Protein AF-A0A7T5JEF9-F1 (afdb_monomer_lite)

Structure (mmCIF, N/CA/C/O backbone):
data_AF-A0A7T5JEF9-F1
#
_entry.id   AF-A0A7T5JEF9-F1
#
loop_
_atom_site.group_PDB
_atom_site.id
_atom_site.type_symbol
_atom_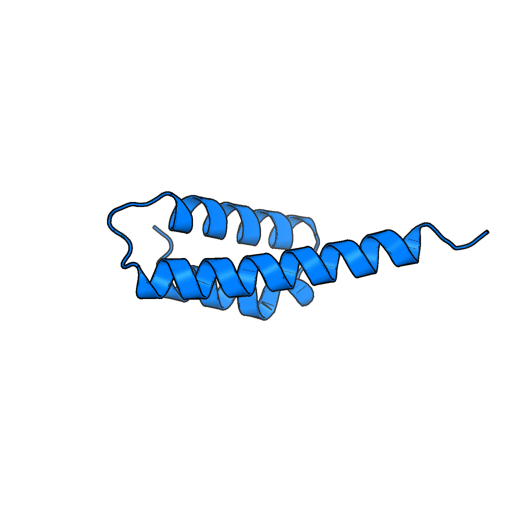site.label_atom_id
_atom_site.label_alt_id
_atom_site.label_comp_id
_atom_site.label_asym_id
_atom_site.label_entity_id
_atom_site.label_seq_id
_atom_site.pdbx_PDB_ins_code
_atom_site.Cartn_x
_atom_site.Cartn_y
_atom_site.Cartn_z
_atom_site.occupancy
_atom_site.B_iso_or_equiv
_atom_site.auth_seq_id
_atom_site.auth_comp_id
_atom_site.auth_asym_id
_atom_site.auth_atom_id
_atom_site.pdbx_PDB_model_num
ATOM 1 N N . MET A 1 1 ? 6.954 -6.895 14.124 1.00 70.00 1 MET A N 1
ATOM 2 C CA . MET A 1 1 ? 5.640 -6.619 13.515 1.00 70.00 1 MET A CA 1
ATOM 3 C C . MET A 1 1 ? 5.719 -5.241 12.905 1.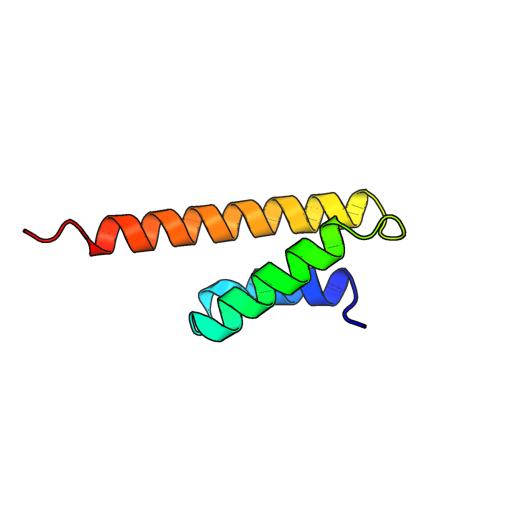00 70.00 1 MET A C 1
ATOM 5 O O . MET A 1 1 ? 6.083 -4.318 13.625 1.00 70.00 1 MET A O 1
ATOM 9 N N . THR A 1 2 ? 5.467 -5.132 11.605 1.00 88.06 2 THR A N 1
ATOM 10 C CA . THR A 1 2 ? 5.346 -3.860 10.886 1.00 88.06 2 THR A CA 1
ATOM 11 C C . THR A 1 2 ?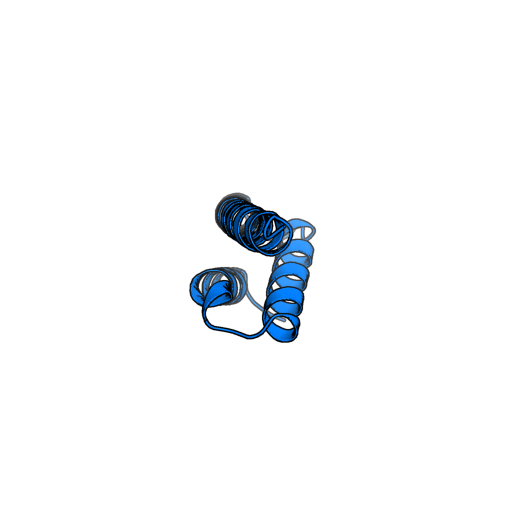 4.104 -3.125 11.378 1.00 88.06 2 THR A C 1
ATOM 13 O O . THR A 1 2 ? 3.057 -3.723 11.609 1.00 88.06 2 THR A O 1
ATOM 16 N N . THR A 1 3 ? 4.224 -1.825 11.605 1.00 96.94 3 THR A N 1
ATOM 17 C CA . THR A 1 3 ? 3.136 -0.970 12.085 1.00 96.94 3 THR A CA 1
ATOM 18 C C . THR A 1 3 ? 2.333 -0.398 10.911 1.00 96.94 3 THR A C 1
ATOM 20 O O . THR A 1 3 ? 2.874 -0.249 9.814 1.00 96.94 3 THR A O 1
ATOM 23 N N . PRO A 1 4 ? 1.073 0.037 11.115 1.00 97.69 4 PRO A N 1
ATOM 24 C CA . PRO A 1 4 ? 0.291 0.669 10.047 1.00 97.69 4 PRO A CA 1
ATOM 25 C C . PRO A 1 4 ? 0.980 1.889 9.414 1.00 97.69 4 PRO A C 1
ATOM 27 O O . PRO A 1 4 ? 0.800 2.180 8.234 1.00 97.69 4 PRO A O 1
ATOM 30 N N . ARG A 1 5 ? 1.785 2.612 10.205 1.00 98.06 5 ARG A N 1
ATOM 31 C CA . ARG A 1 5 ? 2.554 3.768 9.737 1.00 98.06 5 ARG A CA 1
ATOM 32 C C . ARG A 1 5 ? 3.707 3.357 8.822 1.00 98.06 5 ARG A C 1
ATOM 34 O O . ARG A 1 5 ? 3.936 4.036 7.827 1.00 98.06 5 ARG A O 1
ATOM 41 N N . GLU A 1 6 ? 4.424 2.289 9.164 1.00 98.25 6 GLU A N 1
ATOM 42 C CA . GLU A 1 6 ? 5.517 1.759 8.337 1.00 98.25 6 GLU A CA 1
ATOM 43 C C . GLU A 1 6 ? 4.977 1.233 7.008 1.00 98.25 6 GLU A C 1
ATOM 45 O O . GLU A 1 6 ? 5.473 1.640 5.965 1.00 98.25 6 GLU A O 1
ATOM 50 N N . VAL A 1 7 ? 3.883 0.465 7.035 1.00 98.25 7 VAL A N 1
ATOM 51 C CA . VAL A 1 7 ? 3.207 -0.024 5.819 1.00 98.25 7 VAL A CA 1
ATOM 52 C C . VAL A 1 7 ? 2.785 1.134 4.911 1.00 98.25 7 VAL A C 1
ATOM 54 O O . VAL A 1 7 ? 3.033 1.109 3.707 1.00 98.25 7 VAL A O 1
ATOM 57 N N . LEU A 1 8 ? 2.197 2.197 5.471 1.00 98.06 8 LEU A N 1
ATOM 58 C CA . LEU A 1 8 ? 1.837 3.373 4.676 1.00 98.06 8 LEU A CA 1
ATOM 59 C C . LEU A 1 8 ? 3.074 4.057 4.068 1.00 98.06 8 LEU A C 1
ATOM 61 O O . LEU A 1 8 ? 3.020 4.507 2.926 1.00 98.06 8 LEU A O 1
ATOM 65 N N . SER A 1 9 ? 4.183 4.121 4.809 1.00 98.12 9 SER A N 1
ATOM 66 C CA . SER A 1 9 ? 5.451 4.663 4.310 1.00 98.12 9 SER A CA 1
ATOM 67 C C . SER A 1 9 ? 6.031 3.805 3.184 1.00 98.12 9 SER A C 1
ATOM 69 O O . SER A 1 9 ? 6.492 4.349 2.187 1.00 98.12 9 SER A O 1
ATOM 71 N N . HIS A 1 10 ? 5.983 2.479 3.301 1.00 98.31 10 HIS A N 1
ATOM 72 C CA . HIS A 1 10 ? 6.413 1.559 2.247 1.00 98.31 10 HIS A CA 1
ATOM 73 C C . HIS A 1 10 ? 5.603 1.767 0.965 1.00 98.31 10 HIS A C 1
ATOM 75 O O . HIS A 1 10 ? 6.173 1.969 -0.106 1.00 98.31 10 HIS A O 1
ATOM 81 N N . LEU A 1 11 ? 4.273 1.844 1.082 1.00 98.06 11 LEU A N 1
ATOM 82 C CA . LEU A 1 11 ? 3.399 2.118 -0.057 1.00 98.06 11 LEU A CA 1
ATOM 83 C C . LEU A 1 11 ? 3.641 3.497 -0.692 1.00 98.06 11 LEU A C 1
ATOM 85 O O . LEU A 1 11 ? 3.392 3.666 -1.880 1.00 98.06 11 LEU A O 1
ATOM 89 N N . GLN A 1 12 ? 4.120 4.497 0.056 1.00 97.06 12 GLN A N 1
ATOM 90 C CA . GLN A 1 12 ? 4.472 5.805 -0.512 1.00 97.06 12 GLN A CA 1
ATOM 91 C C . GLN A 1 12 ? 5.660 5.733 -1.475 1.00 97.06 12 GLN A C 1
ATOM 93 O O . GLN A 1 12 ? 5.619 6.431 -2.482 1.00 97.06 12 GLN A O 1
ATOM 98 N N . HIS A 1 13 ? 6.631 4.852 -1.217 1.00 96.31 13 HIS A N 1
ATOM 99 C CA . HIS A 1 13 ? 7.876 4.722 -1.989 1.00 96.31 13 HIS A CA 1
ATOM 100 C C . HIS A 1 13 ? 7.877 3.484 -2.904 1.00 96.31 13 HIS A C 1
ATOM 102 O O . HIS A 1 13 ? 8.921 3.054 -3.385 1.00 96.31 13 HIS A O 1
ATOM 108 N N . ILE A 1 14 ? 6.712 2.870 -3.137 1.00 96.81 14 ILE A N 1
ATOM 109 C CA . ILE A 1 14 ? 6.597 1.605 -3.880 1.00 96.81 14 ILE A CA 1
ATOM 110 C C . ILE A 1 14 ? 7.036 1.704 -5.350 1.00 96.81 14 ILE A C 1
ATOM 112 O O . ILE A 1 14 ? 7.409 0.700 -5.945 1.00 96.81 14 ILE A O 1
ATOM 116 N N . GLU A 1 15 ? 7.011 2.903 -5.930 1.00 92.06 15 GLU A N 1
ATOM 117 C CA . GLU A 1 15 ? 7.460 3.175 -7.305 1.00 92.06 15 GLU A CA 1
ATOM 118 C C . GLU A 1 15 ? 8.978 3.396 -7.401 1.00 92.06 15 GLU A C 1
ATOM 120 O O . GLU A 1 15 ? 9.541 3.387 -8.491 1.00 92.06 15 GLU A O 1
ATOM 125 N N . GLU A 1 16 ? 9.652 3.584 -6.265 1.00 95.31 16 GLU A N 1
ATOM 126 C CA . GLU A 1 16 ? 11.095 3.845 -6.192 1.00 95.31 16 GLU A CA 1
ATOM 127 C C . GLU A 1 16 ? 11.914 2.559 -6.013 1.00 95.31 16 GLU A C 1
ATOM 129 O O . GLU A 1 16 ? 13.146 2.589 -6.034 1.00 95.31 16 GLU A O 1
ATOM 134 N N . VAL A 1 17 ? 11.237 1.428 -5.813 1.00 95.75 17 VAL A N 1
ATOM 135 C CA . VAL A 1 17 ? 11.843 0.121 -5.554 1.00 95.75 17 VAL A CA 1
ATOM 136 C C . VAL A 1 17 ? 11.623 -0.836 -6.723 1.00 95.75 17 VAL A C 1
ATOM 138 O O . VAL A 1 17 ? 10.786 -0.609 -7.595 1.00 95.75 17 VAL A O 1
ATOM 141 N N . ASP A 1 18 ? 12.380 -1.932 -6.750 1.00 95.38 18 ASP A N 1
ATOM 142 C CA . ASP A 1 18 ? 12.192 -2.969 -7.762 1.00 95.38 18 ASP A CA 1
ATOM 143 C C . ASP A 1 18 ? 10.873 -3.747 -7.582 1.00 95.38 18 ASP A C 1
ATOM 145 O O . ASP A 1 18 ? 10.175 -3.653 -6.568 1.00 95.38 18 ASP A O 1
ATOM 149 N N . ALA A 1 19 ? 10.526 -4.549 -8.591 1.00 92.62 19 ALA A N 1
ATOM 150 C CA . ALA A 1 19 ? 9.276 -5.301 -8.613 1.00 92.62 19 ALA A CA 1
ATOM 151 C C . ALA A 1 19 ? 9.141 -6.304 -7.453 1.00 92.62 19 ALA A C 1
ATOM 153 O O . ALA A 1 19 ? 8.024 -6.538 -6.988 1.00 92.62 19 ALA A O 1
ATOM 154 N N . VAL A 1 20 ? 10.252 -6.880 -6.978 1.00 96.44 20 VAL A N 1
ATOM 155 C CA . VAL A 1 20 ? 10.247 -7.861 -5.883 1.00 96.44 20 VAL A CA 1
ATOM 156 C C . VAL A 1 20 ? 9.954 -7.149 -4.569 1.00 96.44 20 VAL A C 1
ATOM 158 O O . VAL A 1 20 ? 9.020 -7.524 -3.865 1.00 96.44 20 VAL A O 1
ATOM 161 N N . GLN A 1 21 ? 10.678 -6.071 -4.274 1.00 97.50 21 GLN A N 1
ATOM 162 C CA . GLN A 1 21 ? 10.451 -5.273 -3.073 1.00 97.50 21 GLN A CA 1
ATOM 163 C C . GLN A 1 21 ? 9.059 -4.625 -3.078 1.00 97.50 21 GLN A C 1
ATOM 165 O O . GLN A 1 21 ? 8.383 -4.580 -2.049 1.00 97.50 21 GLN A O 1
ATOM 170 N N . GLY A 1 22 ? 8.592 -4.183 -4.247 1.00 97.38 22 GLY A N 1
ATOM 171 C CA . GLY A 1 22 ? 7.237 -3.678 -4.418 1.00 97.38 22 GLY A CA 1
ATOM 172 C C . GLY A 1 22 ? 6.169 -4.746 -4.164 1.00 97.38 22 GLY A C 1
ATOM 173 O O . GLY A 1 22 ? 5.115 -4.433 -3.617 1.00 97.38 22 GLY A O 1
ATOM 174 N N . ALA A 1 23 ? 6.405 -6.009 -4.533 1.00 97.12 23 ALA A N 1
ATOM 175 C CA . ALA A 1 23 ? 5.502 -7.111 -4.194 1.00 97.12 23 ALA A CA 1
ATOM 176 C C . ALA A 1 23 ? 5.436 -7.335 -2.675 1.00 97.12 23 ALA A C 1
ATOM 178 O O . ALA A 1 23 ? 4.334 -7.422 -2.134 1.00 97.12 23 ALA A O 1
ATOM 179 N N . THR A 1 24 ? 6.579 -7.300 -1.984 1.00 98.12 24 THR A N 1
ATOM 180 C CA . THR A 1 24 ? 6.642 -7.387 -0.516 1.00 98.12 24 THR A CA 1
ATOM 181 C C . THR A 1 24 ? 5.829 -6.277 0.156 1.00 98.12 24 THR A C 1
ATOM 183 O O . THR A 1 24 ? 5.036 -6.543 1.054 1.00 98.12 24 THR A O 1
ATOM 186 N N . TYR A 1 25 ? 5.938 -5.027 -0.307 1.00 98.25 25 TYR A N 1
ATOM 187 C CA . TYR A 1 25 ? 5.142 -3.922 0.248 1.00 98.25 25 TYR A CA 1
ATOM 188 C C . TYR A 1 25 ? 3.630 -4.100 0.042 1.00 98.25 25 TYR A C 1
ATOM 190 O O . TYR A 1 25 ? 2.836 -3.667 0.879 1.00 98.25 25 TYR A O 1
ATOM 198 N N . ARG A 1 26 ? 3.209 -4.743 -1.057 1.00 98.00 26 ARG A N 1
ATOM 199 C CA . ARG A 1 26 ? 1.792 -5.076 -1.291 1.00 98.00 26 ARG A CA 1
ATOM 200 C C . ARG A 1 26 ? 1.311 -6.187 -0.360 1.00 98.00 26 ARG A C 1
ATOM 202 O O . ARG A 1 26 ? 0.182 -6.095 0.114 1.00 98.00 26 ARG A O 1
ATOM 209 N N . GLU A 1 27 ? 2.144 -7.188 -0.087 1.00 98.06 27 GLU A N 1
ATOM 210 C CA . GLU A 1 27 ? 1.847 -8.268 0.866 1.00 98.06 27 GLU A CA 1
ATOM 211 C C . GLU A 1 27 ? 1.649 -7.710 2.282 1.00 98.06 27 GLU A C 1
ATOM 213 O O . GLU A 1 27 ? 0.586 -7.894 2.872 1.00 98.06 27 GLU A O 1
ATOM 218 N N . GLU A 1 28 ? 2.591 -6.900 2.775 1.00 97.94 28 GLU A N 1
ATOM 219 C CA . GLU A 1 28 ? 2.478 -6.258 4.093 1.00 97.94 28 GLU A CA 1
ATOM 220 C C . GLU A 1 28 ? 1.212 -5.393 4.223 1.00 97.94 28 GLU A C 1
ATOM 222 O O . GLU A 1 28 ? 0.577 -5.335 5.280 1.00 97.94 28 GLU A O 1
ATOM 227 N N . ALA A 1 29 ? 0.825 -4.712 3.140 1.00 98.38 29 ALA A N 1
ATOM 228 C CA . ALA A 1 29 ? -0.408 -3.942 3.103 1.00 98.38 29 ALA A CA 1
ATOM 229 C C . ALA A 1 29 ? -1.652 -4.832 3.189 1.00 98.38 29 ALA A C 1
ATOM 231 O O . ALA A 1 29 ? -2.586 -4.485 3.910 1.00 98.38 29 ALA A O 1
ATOM 232 N N . GLN A 1 30 ? -1.674 -5.971 2.495 1.00 98.19 30 GLN A N 1
ATOM 233 C CA . GLN A 1 30 ? -2.785 -6.922 2.565 1.00 98.19 30 GLN A CA 1
ATOM 234 C C . GLN A 1 30 ? -2.927 -7.530 3.964 1.00 98.19 30 GLN A C 1
ATOM 236 O O . GLN A 1 30 ? -4.041 -7.555 4.492 1.00 98.19 30 GLN A O 1
ATOM 241 N N . ASP A 1 31 ? -1.818 -7.907 4.600 1.00 97.94 31 ASP A N 1
ATOM 242 C CA . ASP A 1 31 ? -1.811 -8.407 5.978 1.00 97.94 31 ASP A CA 1
ATOM 243 C C . ASP A 1 31 ? -2.387 -7.371 6.954 1.00 97.94 31 ASP A C 1
ATOM 245 O O . ASP A 1 31 ? -3.262 -7.672 7.769 1.00 97.94 31 ASP A O 1
ATOM 249 N N . MET A 1 32 ? -1.971 -6.108 6.818 1.00 97.56 32 MET A N 1
ATOM 250 C CA . MET A 1 32 ? -2.451 -5.002 7.652 1.00 97.56 32 MET A CA 1
ATOM 251 C C . MET A 1 32 ? -3.947 -4.697 7.452 1.00 97.56 32 MET A C 1
ATOM 253 O O . MET A 1 32 ? -4.616 -4.201 8.361 1.00 97.56 32 MET A O 1
ATOM 257 N N . LEU A 1 33 ? -4.495 -4.968 6.264 1.00 98.00 33 LEU A N 1
ATOM 258 C CA . LEU A 1 33 ? -5.928 -4.821 5.984 1.00 98.00 33 LEU A CA 1
ATOM 259 C C . LEU A 1 33 ? -6.763 -5.960 6.582 1.00 98.00 33 LEU A C 1
ATOM 261 O O . LEU A 1 33 ? -7.928 -5.730 6.935 1.00 98.00 33 LEU A O 1
ATOM 265 N N . ALA A 1 34 ? -6.176 -7.153 6.699 1.00 97.50 34 ALA A N 1
ATOM 266 C CA . ALA A 1 34 ?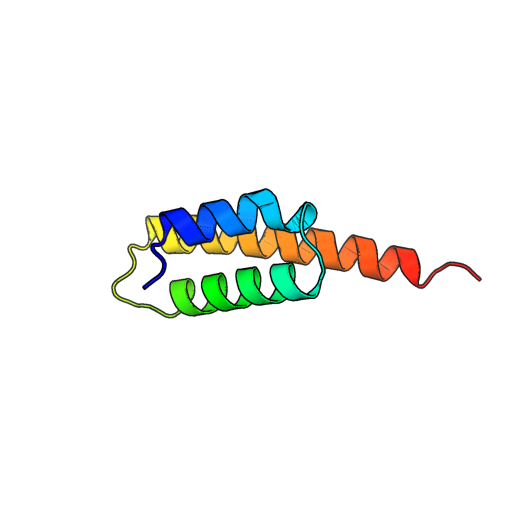 -6.803 -8.335 7.279 1.00 97.50 34 ALA A CA 1
ATOM 267 C C . ALA A 1 34 ? -6.820 -8.320 8.820 1.00 97.50 34 ALA A C 1
ATOM 269 O O . ALA A 1 34 ? -7.661 -8.992 9.417 1.00 97.50 34 ALA A O 1
ATOM 270 N N . ASP A 1 35 ? -5.947 -7.539 9.461 1.00 96.12 35 ASP A N 1
ATOM 271 C CA . ASP A 1 35 ? -5.884 -7.407 10.919 1.00 96.12 35 ASP A CA 1
ATOM 272 C C . ASP A 1 35 ? -7.059 -6.570 11.479 1.00 96.12 35 ASP A C 1
ATOM 274 O O . ASP A 1 35 ? -7.252 -5.389 11.158 1.00 96.12 35 ASP A O 1
ATOM 278 N N . ASP A 1 36 ? -7.870 -7.190 12.343 1.00 95.12 36 ASP A N 1
ATOM 279 C CA . ASP A 1 36 ? -9.043 -6.576 12.968 1.00 95.12 36 ASP A CA 1
ATOM 280 C C . ASP A 1 36 ? -8.707 -5.648 14.149 1.00 95.12 36 ASP A C 1
ATOM 282 O O . ASP A 1 36 ? -9.536 -4.807 14.518 1.00 95.12 36 ASP A O 1
ATOM 286 N N . GLN A 1 37 ? -7.483 -5.725 14.680 1.00 96.56 37 GLN A N 1
ATOM 287 C CA . GLN A 1 37 ? -6.958 -4.834 15.715 1.00 96.56 37 GLN A CA 1
ATOM 288 C C . GLN A 1 37 ? -6.526 -3.482 15.137 1.00 96.56 37 GLN A C 1
ATOM 290 O O . GLN A 1 37 ? -6.390 -2.490 15.864 1.00 96.56 37 GLN A O 1
ATOM 295 N N . VAL A 1 38 ? -6.341 -3.399 13.818 1.00 96.62 38 VAL A N 1
ATOM 296 C CA . VAL A 1 38 ? -5.955 -2.164 13.137 1.00 96.62 38 VAL A CA 1
ATOM 297 C C . VAL A 1 38 ? -7.172 -1.264 12.967 1.00 96.62 38 VAL A C 1
ATOM 299 O O . VAL A 1 38 ? -8.210 -1.625 12.395 1.00 96.62 38 VAL A O 1
ATOM 302 N N . SER A 1 39 ? -7.028 -0.024 13.438 1.00 97.69 39 SER A N 1
ATOM 303 C CA . SER A 1 39 ? -8.114 0.948 13.387 1.00 97.69 39 SER A CA 1
ATOM 304 C C . SER A 1 39 ? -8.594 1.187 11.954 1.00 97.69 39 SER A C 1
ATOM 306 O O . SER A 1 39 ? -7.815 1.229 10.998 1.00 97.69 39 SER A O 1
ATOM 308 N N . LEU A 1 40 ? -9.902 1.414 11.803 1.00 97.31 40 LEU A N 1
ATOM 309 C CA . LEU A 1 40 ? -10.523 1.653 10.497 1.00 97.31 40 LEU A CA 1
ATOM 310 C C . LEU A 1 40 ? -9.859 2.809 9.732 1.00 97.31 40 LEU A C 1
ATOM 312 O O . LEU A 1 40 ? -9.765 2.767 8.509 1.00 97.31 40 LEU A O 1
ATOM 316 N N . LYS A 1 41 ? -9.384 3.837 10.447 1.00 97.81 41 LYS A N 1
ATOM 317 C CA . LYS A 1 41 ? -8.678 4.978 9.849 1.00 97.81 41 LYS A CA 1
ATOM 318 C C . LYS A 1 41 ? -7.411 4.530 9.117 1.00 97.81 41 LYS A C 1
ATOM 320 O O . LYS A 1 41 ? -7.176 4.975 7.999 1.00 97.81 41 LYS A O 1
ATOM 325 N N . TRP A 1 42 ? -6.618 3.662 9.742 1.00 98.31 42 TRP A N 1
ATOM 326 C CA . TRP A 1 42 ? -5.394 3.141 9.141 1.00 98.31 42 TRP A CA 1
ATOM 327 C C . TRP A 1 42 ? -5.691 2.206 7.977 1.00 98.31 42 TRP A C 1
ATOM 329 O O . TRP A 1 42 ? -5.119 2.391 6.908 1.00 98.31 42 TRP A O 1
ATOM 339 N N . ARG A 1 43 ? -6.645 1.281 8.141 1.00 98.19 43 ARG A N 1
ATOM 340 C CA . ARG A 1 43 ? -7.035 0.371 7.055 1.00 98.19 43 ARG A CA 1
ATOM 341 C C . ARG A 1 43 ? -7.526 1.121 5.818 1.00 98.19 43 ARG A C 1
ATOM 343 O O . ARG A 1 43 ? -7.131 0.777 4.715 1.00 98.19 43 ARG A O 1
ATOM 350 N N . LYS A 1 44 ? -8.305 2.197 5.983 1.00 98.38 44 LYS A N 1
ATOM 351 C CA . LYS A 1 44 ? -8.714 3.052 4.854 1.00 98.38 44 LYS A CA 1
ATOM 352 C C . LYS A 1 44 ? -7.523 3.708 4.154 1.00 98.38 44 LYS A C 1
ATOM 354 O O . LYS A 1 44 ? -7.385 3.556 2.951 1.00 98.38 44 LYS A O 1
ATOM 359 N N . ALA A 1 45 ? -6.636 4.363 4.905 1.00 98.38 45 ALA A N 1
ATOM 360 C CA . ALA A 1 45 ? -5.472 5.036 4.322 1.00 98.38 45 ALA A CA 1
ATOM 361 C C . ALA A 1 45 ? -4.551 4.071 3.550 1.00 98.38 45 ALA A C 1
ATOM 363 O O . ALA A 1 45 ? -4.037 4.416 2.488 1.00 98.38 45 ALA A O 1
ATOM 364 N N . ILE A 1 46 ? -4.366 2.858 4.075 1.00 98.56 46 ILE A N 1
ATOM 365 C CA . ILE A 1 46 ? -3.575 1.805 3.430 1.00 98.56 46 ILE A CA 1
ATOM 366 C C . ILE A 1 46 ? -4.286 1.282 2.180 1.00 98.56 46 ILE A C 1
ATOM 368 O O . ILE A 1 46 ? -3.654 1.183 1.133 1.00 98.56 46 ILE A O 1
ATOM 372 N N . ALA A 1 47 ? -5.591 1.000 2.258 1.00 98.56 47 ALA A N 1
ATOM 373 C CA . ALA A 1 47 ? -6.374 0.530 1.116 1.00 98.56 47 ALA A CA 1
ATOM 374 C C . ALA A 1 47 ? -6.375 1.543 -0.037 1.00 98.56 47 ALA A C 1
ATOM 376 O O . ALA A 1 47 ? -6.174 1.158 -1.186 1.00 98.56 47 ALA A O 1
ATOM 377 N N . ASP A 1 48 ? -6.546 2.831 0.268 1.00 98.56 48 ASP A N 1
ATOM 378 C CA . ASP A 1 48 ? -6.549 3.898 -0.733 1.00 98.56 48 ASP A CA 1
ATOM 379 C C . ASP A 1 48 ? -5.198 3.970 -1.464 1.00 98.56 48 ASP A C 1
ATOM 381 O O . ASP A 1 48 ? -5.156 3.957 -2.697 1.00 98.56 48 ASP A O 1
ATOM 385 N N . ARG A 1 49 ? -4.076 3.964 -0.725 1.00 98.31 49 ARG A N 1
ATOM 386 C CA . ARG A 1 49 ? -2.740 4.016 -1.342 1.00 98.31 49 ARG A CA 1
ATOM 387 C C . ARG A 1 49 ? -2.392 2.728 -2.090 1.00 98.31 49 ARG A C 1
ATOM 389 O O . ARG A 1 49 ? -1.796 2.812 -3.162 1.00 98.31 49 ARG A O 1
ATOM 396 N N . LEU A 1 50 ? -2.767 1.559 -1.562 1.00 98.38 50 LEU A N 1
ATOM 397 C CA . LEU A 1 50 ? -2.557 0.269 -2.227 1.00 98.38 50 LEU A CA 1
ATOM 398 C C . LEU A 1 50 ? -3.324 0.203 -3.554 1.00 98.38 50 LEU A C 1
ATOM 400 O O . LEU A 1 50 ? -2.767 -0.225 -4.562 1.00 98.38 50 LEU A O 1
ATOM 404 N N . ASN A 1 51 ? -4.576 0.667 -3.573 1.00 98.25 51 ASN A N 1
ATOM 405 C CA . ASN A 1 51 ? -5.376 0.735 -4.795 1.00 98.25 51 ASN A CA 1
ATOM 406 C C . ASN A 1 51 ? -4.742 1.656 -5.838 1.00 98.25 51 ASN A C 1
ATOM 408 O O . ASN A 1 51 ? -4.661 1.272 -7.002 1.00 98.25 51 ASN A O 1
ATOM 412 N N . GLN A 1 52 ? -4.253 2.829 -5.425 1.00 97.44 52 GLN A N 1
ATOM 413 C CA . GLN A 1 52 ? -3.526 3.729 -6.319 1.00 97.44 52 GLN A CA 1
ATOM 414 C C . GLN A 1 52 ? -2.278 3.046 -6.900 1.00 97.44 52 GLN A C 1
ATOM 416 O O . GLN A 1 52 ? -2.143 2.953 -8.113 1.00 97.44 52 GLN A O 1
ATOM 421 N N . ALA A 1 53 ? -1.424 2.471 -6.051 1.00 96.00 53 ALA A N 1
ATOM 422 C CA . ALA A 1 53 ? -0.194 1.812 -6.494 1.00 96.00 53 ALA A CA 1
ATOM 423 C C . ALA A 1 53 ? -0.446 0.629 -7.449 1.00 96.00 53 ALA A C 1
ATOM 425 O O . ALA A 1 53 ? 0.339 0.372 -8.362 1.00 96.00 53 ALA A O 1
ATOM 426 N N . ASN A 1 54 ? -1.535 -0.115 -7.243 1.00 95.56 54 ASN A N 1
ATOM 427 C CA . ASN A 1 54 ? -1.924 -1.205 -8.136 1.00 95.56 54 ASN A CA 1
ATOM 428 C C . ASN A 1 54 ? -2.475 -0.689 -9.469 1.00 95.56 54 ASN A C 1
ATOM 430 O O . ASN A 1 54 ? -2.214 -1.296 -10.506 1.00 95.56 54 ASN A O 1
ATOM 434 N N . HIS A 1 55 ? -3.217 0.420 -9.450 1.00 95.12 55 HIS A N 1
ATOM 435 C CA . HIS A 1 55 ? -3.680 1.076 -10.667 1.00 95.12 55 HIS A CA 1
ATOM 436 C C . HIS A 1 55 ? -2.502 1.570 -11.515 1.00 95.12 55 HIS A C 1
ATOM 438 O O . HIS A 1 55 ? -2.447 1.273 -12.707 1.00 95.12 55 HIS A O 1
ATOM 444 N N . ASP A 1 56 ? -1.526 2.229 -10.889 1.00 92.50 56 ASP A N 1
ATOM 445 C CA . ASP A 1 56 ? -0.333 2.739 -11.569 1.00 92.50 56 ASP A CA 1
ATOM 446 C C . ASP A 1 56 ? 0.498 1.589 -12.165 1.00 92.50 56 ASP A C 1
ATOM 448 O O . ASP A 1 56 ? 0.871 1.628 -13.340 1.00 92.50 56 ASP A O 1
ATOM 452 N N . LEU A 1 57 ? 0.694 0.496 -11.412 1.00 91.69 57 LEU A N 1
ATOM 453 C CA . LEU A 1 57 ? 1.336 -0.715 -11.936 1.00 91.69 57 LEU A CA 1
ATOM 454 C C . LEU A 1 57 ? 0.598 -1.255 -13.169 1.00 91.69 57 LEU A C 1
ATOM 456 O O . LEU A 1 57 ? 1.236 -1.574 -14.173 1.00 91.69 57 LEU A O 1
ATOM 460 N N . ALA A 1 58 ? -0.732 -1.349 -13.116 1.00 91.19 58 ALA A N 1
ATOM 461 C CA . ALA A 1 58 ? -1.524 -1.851 -14.235 1.00 91.19 58 ALA A CA 1
ATOM 462 C C . ALA A 1 58 ? -1.335 -0.994 -15.499 1.00 91.19 58 ALA A C 1
ATOM 464 O O . ALA A 1 58 ? -1.167 -1.549 -16.585 1.00 91.19 58 ALA A O 1
ATOM 465 N N . LEU A 1 59 ? -1.280 0.337 -15.365 1.00 89.94 59 LEU A N 1
ATOM 466 C CA . LEU A 1 59 ? -1.022 1.250 -16.483 1.00 89.94 59 LEU A CA 1
ATOM 467 C C . LEU A 1 59 ? 0.369 1.045 -17.100 1.00 89.94 59 LEU A C 1
ATOM 469 O O . LEU A 1 59 ? 0.490 0.975 -18.326 1.00 89.94 59 LEU A O 1
ATOM 473 N N . HIS A 1 60 ? 1.409 0.911 -16.273 1.00 84.75 60 HIS A N 1
ATOM 474 C CA . HIS A 1 60 ? 2.779 0.662 -16.739 1.00 84.75 60 HIS A CA 1
ATOM 475 C C . HIS A 1 60 ? 2.936 -0.696 -17.431 1.00 84.75 60 HIS A C 1
ATOM 477 O O . HIS A 1 60 ? 3.664 -0.821 -18.418 1.00 84.75 60 HIS A O 1
ATOM 483 N N . THR A 1 61 ? 2.237 -1.712 -16.926 1.00 81.19 61 THR A N 1
ATOM 484 C CA . THR A 1 61 ? 2.295 -3.059 -17.503 1.00 81.19 61 THR A CA 1
ATOM 485 C C . THR A 1 61 ? 1.563 -3.093 -18.847 1.00 81.19 61 THR A C 1
ATOM 487 O O . THR A 1 61 ? 2.114 -3.590 -19.821 1.00 81.19 61 THR A O 1
ATOM 490 N N . ALA A 1 62 ? 0.384 -2.465 -18.938 1.00 75.12 62 ALA A N 1
ATOM 491 C CA . ALA A 1 62 ? -0.397 -2.401 -20.175 1.00 75.12 62 ALA A CA 1
ATOM 492 C C . ALA A 1 62 ? 0.307 -1.615 -21.296 1.00 75.12 62 ALA A C 1
ATOM 494 O O . ALA A 1 62 ? 0.260 -2.012 -22.453 1.00 75.12 62 ALA A O 1
ATOM 495 N N . THR A 1 63 ? 1.007 -0.522 -20.970 1.00 63.62 63 THR A N 1
ATOM 496 C CA . THR A 1 63 ? 1.754 0.263 -21.974 1.00 63.62 63 THR A CA 1
ATOM 497 C C . THR A 1 63 ? 3.015 -0.433 -22.488 1.00 63.62 63 THR A C 1
ATOM 499 O O . THR A 1 63 ? 3.480 -0.109 -23.579 1.00 63.62 63 THR A O 1
ATOM 502 N N . SER A 1 64 ? 3.567 -1.392 -21.742 1.00 59.19 64 SER A N 1
ATOM 503 C CA . SER A 1 64 ? 4.768 -2.132 -22.154 1.00 59.19 64 SER A CA 1
ATOM 504 C C . SER A 1 64 ? 4.476 -3.244 -23.172 1.00 59.19 64 SER A C 1
ATOM 506 O O . SER A 1 64 ? 5.389 -3.675 -23.873 1.00 59.19 64 SER A O 1
ATOM 508 N N . GLU A 1 65 ? 3.223 -3.696 -23.281 1.00 57.31 65 GLU A N 1
ATOM 509 C CA . GLU A 1 65 ? 2.818 -4.808 -24.158 1.00 57.31 65 GLU A CA 1
ATOM 510 C C . GLU A 1 65 ? 2.302 -4.362 -25.545 1.00 57.31 65 GLU A C 1
ATOM 512 O O . GLU A 1 65 ? 2.112 -5.205 -26.417 1.00 57.31 65 GLU A O 1
ATOM 517 N N . ASP A 1 66 ? 2.147 -3.053 -25.790 1.00 50.88 66 ASP A N 1
ATOM 518 C CA . ASP A 1 66 ? 1.506 -2.499 -27.003 1.00 50.88 66 ASP A CA 1
ATOM 519 C C . ASP A 1 66 ? 2.482 -1.960 -28.078 1.00 50.88 66 ASP A C 1
ATOM 521 O O . ASP A 1 66 ? 2.082 -1.249 -29.004 1.00 50.88 66 ASP A O 1
ATOM 525 N N . SER A 1 67 ? 3.772 -2.301 -28.013 1.00 48.06 67 SER A N 1
ATOM 526 C CA . SER A 1 67 ? 4.728 -1.980 -29.088 1.00 48.06 67 SER A CA 1
ATOM 527 C C . SER A 1 67 ? 4.730 -3.079 -30.161 1.00 48.06 67 SER A C 1
ATOM 529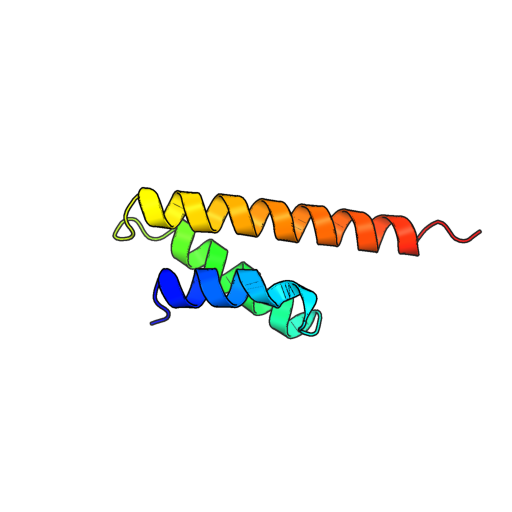 O O . SER A 1 67 ? 5.494 -4.038 -30.042 1.00 48.06 67 SER A O 1
ATOM 531 N N . TYR A 1 68 ? 3.910 -2.921 -31.209 1.00 55.06 68 TYR A N 1
ATOM 532 C CA . TYR A 1 68 ? 3.881 -3.781 -32.410 1.00 55.06 68 TYR A CA 1
ATOM 533 C C . TYR A 1 68 ? 4.819 -3.311 -33.529 1.00 55.06 68 TYR A C 1
ATOM 535 O O . TYR A 1 68 ? 4.833 -2.094 -33.827 1.00 55.06 68 TYR A O 1
#

Radius of gyration: 13.25 Å; chains: 1; bounding box: 23×14×48 Å

Sequence (68 aa):
MTTPREVLSHLQHIEEVDAVQGATYREEAQDMLADDQVSLKWRKAIADRLNQANHDLALHTATSEDSY

Secondary structure (DSSP, 8-state):
---HHHHHHHHHTTTSS-HHHHHHHHHHHHHHH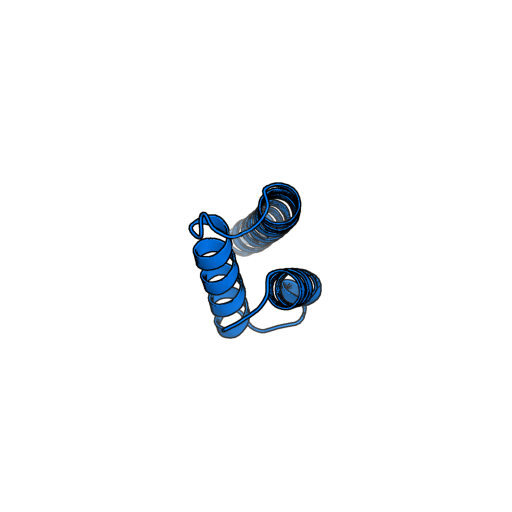H-TTS-HHHHHHHHHHHHHHHHHHHHHHHHHS---

Foldseek 3Di:
DQDLVNLLVQLVCLVVDDPVSNVVSLVVLVVLLVDPVRDPVSNVSSVVSSVVSVVVVVVVVVVVVPDD

pLDDT: mean 91.96, std 12.48, range [48.06, 98.56]